Protein AF-A0A3B8ICQ0-F1 (afdb_monomer_lite)

pLDDT: mean 94.33, std 5.87, range [65.94, 98.19]

Foldseek 3Di:
DLVQQVVQLVVDPLAPPDDWDWDFPDDDPFATDIDTDGDGPDPVSVVVSVVSSVVSVVVCCVPPPVVNDGDDDDDDDDD

Sequence (79 aa):
MRTEFERLPAETPLWDGQVQVVQVTNATEQTMEVRFLMSAKNSGQAWDLRVHIREKMIGYLQREHPEALPKSRVALEKE

Radius of gyration: 15.84 Å; chains: 1; bounding box: 34×30×47 Å

Structure (mmCIF, N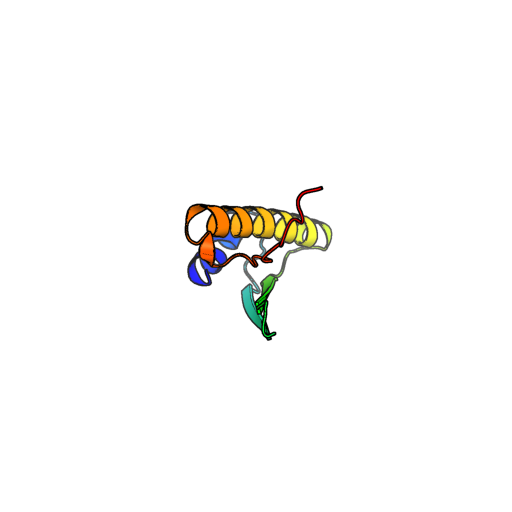/CA/C/O backbone):
data_AF-A0A3B8ICQ0-F1
#
_entry.id   AF-A0A3B8ICQ0-F1
#
loop_
_atom_site.group_PDB
_atom_site.id
_atom_site.type_symbol
_atom_site.label_atom_id
_atom_site.label_alt_id
_atom_site.label_comp_id
_atom_site.label_asym_id
_atom_site.label_entity_id
_atom_site.label_seq_id
_atom_site.pdbx_PDB_ins_code
_atom_site.Cartn_x
_atom_site.Cartn_y
_atom_site.Cartn_z
_atom_site.occupancy
_ato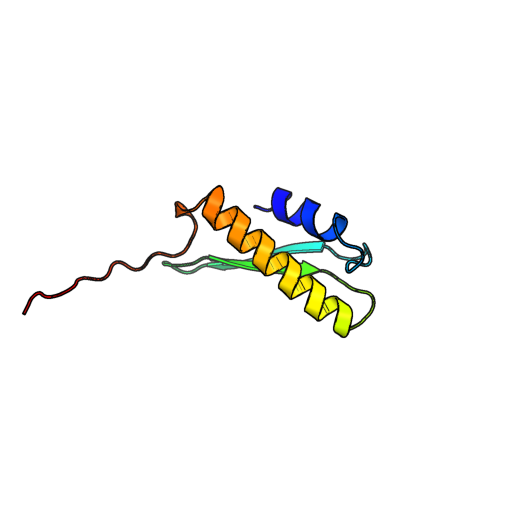m_site.B_iso_or_equiv
_atom_site.auth_seq_id
_atom_site.auth_comp_id
_atom_site.auth_asym_id
_atom_site.auth_atom_id
_atom_site.pdbx_PDB_model_num
ATOM 1 N N . MET A 1 1 ? -11.760 -3.970 -3.629 1.00 90.81 1 MET A N 1
ATOM 2 C CA . MET A 1 1 ? -10.386 -3.755 -3.104 1.00 90.81 1 MET A CA 1
ATOM 3 C C . MET A 1 1 ? -9.317 -4.539 -3.869 1.00 90.81 1 MET A C 1
ATOM 5 O O . MET A 1 1 ? -8.435 -3.893 -4.405 1.00 90.81 1 MET A O 1
ATOM 9 N N . ARG A 1 2 ? -9.346 -5.886 -3.934 1.00 93.94 2 ARG A N 1
ATOM 10 C CA . ARG A 1 2 ? -8.319 -6.655 -4.682 1.00 93.94 2 ARG A CA 1
ATOM 11 C C . ARG A 1 2 ? -8.267 -6.261 -6.159 1.00 93.94 2 ARG A C 1
ATOM 13 O O . ARG A 1 2 ? -7.224 -5.823 -6.609 1.00 93.94 2 ARG A O 1
ATOM 20 N N . THR A 1 3 ? -9.418 -6.255 -6.825 1.00 94.62 3 THR A N 1
ATOM 21 C CA . THR A 1 3 ? -9.569 -5.805 -8.220 1.00 94.62 3 THR A CA 1
ATOM 22 C C . THR A 1 3 ? -9.092 -4.367 -8.442 1.00 94.62 3 THR A C 1
ATOM 24 O O . THR A 1 3 ? -8.465 -4.062 -9.448 1.00 94.62 3 THR A O 1
ATOM 27 N N . GLU A 1 4 ? -9.346 -3.479 -7.476 1.00 95.38 4 GLU A N 1
ATOM 28 C CA . GLU A 1 4 ? -8.859 -2.097 -7.526 1.00 95.38 4 GLU A CA 1
ATOM 29 C C . GLU A 1 4 ? -7.327 -2.047 -7.486 1.00 95.38 4 GLU A C 1
ATOM 31 O O . GLU A 1 4 ? -6.698 -1.360 -8.282 1.00 95.38 4 GLU A O 1
ATOM 36 N N . PHE A 1 5 ? -6.700 -2.808 -6.590 1.00 96.44 5 PHE A N 1
ATOM 37 C CA . PHE A 1 5 ? -5.246 -2.895 -6.567 1.00 96.44 5 PHE A CA 1
ATOM 38 C C . PHE A 1 5 ? -4.684 -3.628 -7.792 1.00 96.44 5 PHE A C 1
ATOM 40 O O . PHE A 1 5 ? -3.583 -3.306 -8.215 1.00 96.44 5 PHE A O 1
ATOM 47 N N . GLU A 1 6 ? -5.402 -4.591 -8.371 1.00 94.38 6 GLU A N 1
ATOM 48 C CA . GLU A 1 6 ? -4.969 -5.315 -9.573 1.00 94.38 6 GLU A CA 1
ATOM 49 C C . GLU A 1 6 ? -4.783 -4.374 -10.772 1.00 94.38 6 GLU A C 1
ATOM 51 O O . GLU A 1 6 ? -3.792 -4.495 -11.492 1.00 94.38 6 GLU A O 1
ATOM 56 N N . ARG A 1 7 ? -5.661 -3.375 -10.938 1.00 95.62 7 ARG A N 1
ATOM 57 C CA . ARG A 1 7 ? -5.553 -2.400 -12.037 1.00 95.62 7 ARG A CA 1
ATOM 58 C C . ARG A 1 7 ? -4.484 -1.323 -11.828 1.00 95.62 7 ARG A C 1
ATOM 60 O O . ARG A 1 7 ? -3.814 -0.942 -12.781 1.00 95.62 7 ARG A O 1
ATOM 67 N N . LEU A 1 8 ? -4.298 -0.833 -10.599 1.00 95.94 8 LEU A N 1
ATOM 68 C CA . LEU A 1 8 ? -3.545 0.406 -10.355 1.00 95.94 8 LEU A CA 1
ATOM 69 C C . LEU A 1 8 ? -2.053 0.348 -10.755 1.00 95.94 8 LEU A C 1
ATOM 71 O O . LEU A 1 8 ? -1.587 1.299 -11.379 1.00 95.94 8 LEU A O 1
ATOM 75 N N . PRO A 1 9 ? -1.274 -0.715 -10.457 1.00 95.06 9 PRO A N 1
ATOM 76 C CA . PRO A 1 9 ? 0.121 -0.807 -10.888 1.00 95.06 9 PRO A CA 1
ATOM 77 C C . PRO A 1 9 ? 0.295 -0.777 -12.408 1.00 95.06 9 PRO A C 1
ATOM 79 O O . PRO A 1 9 ? 1.317 -0.289 -12.879 1.00 95.06 9 PRO A O 1
ATOM 82 N N . ALA A 1 10 ? -0.697 -1.236 -13.179 1.00 94.56 10 ALA A N 1
ATOM 83 C CA . ALA A 1 10 ? -0.657 -1.208 -14.641 1.00 94.56 10 ALA A CA 1
ATOM 84 C C . ALA A 1 10 ? -0.914 0.194 -15.235 1.00 94.56 10 ALA A C 1
ATOM 86 O O . ALA A 1 10 ? -0.620 0.423 -16.406 1.00 94.56 10 ALA A O 1
ATOM 87 N N . GLU A 1 11 ? -1.425 1.145 -14.446 1.00 95.88 11 GLU A N 1
ATOM 88 C CA . GLU A 1 11 ? -1.730 2.519 -14.883 1.00 95.88 11 GLU A CA 1
ATOM 89 C C . GLU A 1 11 ? -0.517 3.463 -14.798 1.00 95.88 11 GLU A C 1
ATOM 91 O O . GLU A 1 11 ? -0.622 4.651 -15.108 1.00 95.88 11 GLU A O 1
ATOM 96 N N . THR A 1 12 ? 0.646 2.964 -14.370 1.00 95.62 12 THR A N 1
ATOM 97 C CA . THR A 1 12 ? 1.843 3.775 -14.135 1.00 95.62 12 THR A CA 1
ATOM 98 C C . THR A 1 12 ? 3.106 3.105 -14.677 1.00 95.62 12 THR A C 1
ATOM 100 O O . THR A 1 12 ? 3.285 1.898 -14.517 1.00 95.62 12 THR A O 1
ATOM 103 N N . PRO A 1 13 ? 4.050 3.867 -15.263 1.00 96.25 13 PRO A N 1
ATOM 104 C CA . PRO A 1 13 ? 5.328 3.320 -15.724 1.00 96.25 13 PRO A CA 1
ATOM 105 C C . PRO A 1 13 ? 6.281 2.929 -14.579 1.00 96.25 13 PRO A C 1
ATOM 107 O O . PRO A 1 13 ? 7.382 2.444 -14.841 1.00 96.25 13 PRO A O 1
ATOM 110 N N . LEU A 1 14 ? 5.902 3.180 -13.319 1.00 97.06 14 LEU A N 1
ATOM 111 C CA . LEU A 1 14 ? 6.707 2.850 -12.139 1.00 97.06 14 LEU A CA 1
ATOM 112 C C . LEU A 1 14 ? 6.758 1.340 -11.853 1.00 97.06 14 LEU A C 1
ATOM 114 O O . LEU A 1 14 ? 7.700 0.876 -11.210 1.00 97.06 14 LEU A O 1
ATOM 118 N N . TRP A 1 15 ? 5.760 0.579 -12.308 1.00 98.06 15 TRP A N 1
ATOM 119 C CA . TRP A 1 15 ? 5.719 -0.872 -12.143 1.00 98.06 15 TRP A CA 1
ATOM 120 C C . TRP A 1 15 ? 6.474 -1.577 -13.273 1.00 98.06 15 TRP A C 1
ATOM 122 O O . TRP A 1 15 ? 6.423 -1.178 -14.434 1.00 98.06 15 TRP A O 1
ATOM 132 N N . ASP A 1 16 ? 7.189 -2.645 -12.931 1.00 97.00 16 ASP A N 1
ATOM 133 C CA . ASP A 1 16 ? 7.962 -3.458 -13.878 1.00 97.00 16 ASP A CA 1
ATOM 134 C C . ASP A 1 16 ? 7.204 -4.703 -14.378 1.00 97.00 16 ASP A C 1
ATOM 136 O O . ASP A 1 16 ? 7.751 -5.502 -15.142 1.00 97.00 16 ASP A O 1
ATOM 140 N N . GLY A 1 17 ? 5.953 -4.882 -13.944 1.00 96.12 17 GLY A N 1
ATOM 141 C CA . GLY A 1 17 ? 5.079 -5.964 -14.392 1.00 96.12 17 GLY A CA 1
ATOM 142 C C . GLY A 1 17 ? 5.394 -7.342 -13.807 1.00 96.12 17 GLY A C 1
ATOM 143 O O . GLY A 1 17 ? 4.780 -8.312 -14.238 1.00 96.12 17 GLY A O 1
ATOM 144 N N . GLN A 1 18 ? 6.352 -7.470 -12.880 1.00 96.44 18 GLN A N 1
ATOM 145 C CA . GLN A 1 18 ? 6.832 -8.795 -12.457 1.00 96.44 18 GLN A CA 1
ATOM 146 C C . GLN A 1 18 ? 6.016 -9.393 -11.308 1.00 96.44 18 GLN A C 1
ATOM 148 O O . GLN A 1 18 ? 5.581 -10.540 -11.371 1.00 96.44 18 GLN A O 1
ATOM 153 N N . VAL A 1 19 ? 5.823 -8.631 -10.233 1.00 96.81 19 VAL A N 1
ATOM 154 C CA . VAL A 1 19 ? 5.188 -9.095 -8.999 1.00 96.81 19 VAL A CA 1
ATOM 155 C C . VAL A 1 19 ? 4.079 -8.139 -8.602 1.00 96.81 19 VAL A C 1
ATOM 157 O O . VAL A 1 19 ? 4.273 -6.922 -8.551 1.00 96.81 19 VAL A O 1
ATOM 160 N N . GLN A 1 20 ? 2.933 -8.721 -8.261 1.00 96.81 20 GLN A N 1
ATOM 161 C CA . GLN A 1 20 ? 1.777 -8.038 -7.707 1.00 96.81 20 GLN A CA 1
ATOM 162 C C . GLN A 1 20 ? 1.009 -9.018 -6.820 1.00 96.81 20 GLN A C 1
ATOM 164 O O . GLN A 1 20 ? 0.504 -10.033 -7.293 1.00 96.81 20 GLN A O 1
ATOM 169 N N . VAL A 1 21 ? 0.942 -8.743 -5.518 1.00 96.75 21 V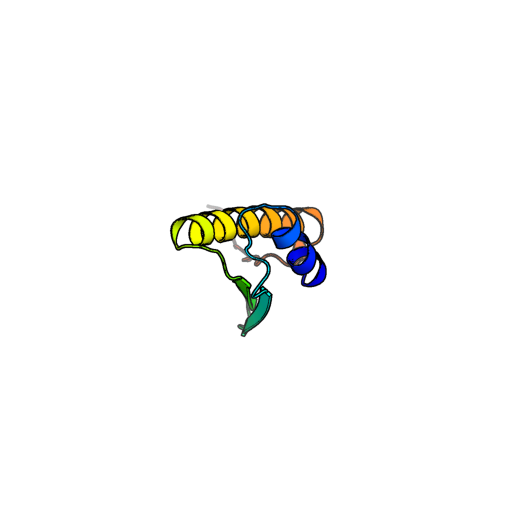AL A N 1
ATOM 170 C CA . VAL A 1 21 ? 0.295 -9.635 -4.547 1.00 96.75 21 VAL A CA 1
ATOM 171 C C . VAL A 1 21 ? -0.460 -8.819 -3.504 1.00 96.75 21 VAL A C 1
ATOM 173 O O . VAL A 1 21 ? 0.048 -7.827 -2.981 1.00 96.75 21 VAL A O 1
ATOM 176 N N . VAL A 1 22 ? -1.665 -9.276 -3.160 1.00 96.94 22 VAL A N 1
ATOM 177 C CA . VAL A 1 22 ? -2.446 -8.754 -2.031 1.00 96.94 22 VAL A CA 1
ATOM 178 C C . VAL A 1 22 ? -2.561 -9.813 -0.948 1.00 96.94 22 VAL A C 1
ATOM 180 O O . VAL A 1 22 ? -3.08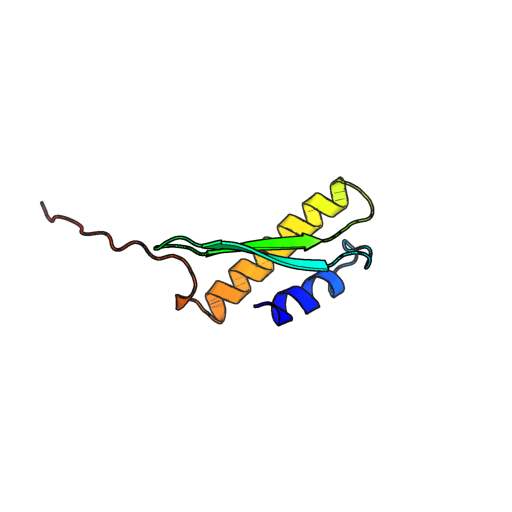2 -10.906 -1.193 1.00 96.94 22 VAL A O 1
ATOM 183 N N . GLN A 1 23 ? -2.140 -9.474 0.265 1.00 97.00 23 GLN A N 1
ATOM 184 C CA . GLN A 1 23 ? -2.176 -10.369 1.419 1.00 97.00 23 GLN A CA 1
ATOM 185 C C . GLN A 1 23 ? -2.850 -9.676 2.596 1.00 97.00 23 GLN A C 1
ATOM 187 O O . GLN A 1 23 ? -2.617 -8.497 2.837 1.00 97.00 23 GLN A O 1
ATOM 192 N N . VAL A 1 24 ? -3.664 -10.414 3.346 1.00 96.94 24 VAL A N 1
ATOM 193 C CA . VAL A 1 24 ? -4.046 -10.004 4.699 1.00 96.94 24 VAL A CA 1
ATOM 194 C C . VAL A 1 24 ? -2.973 -10.562 5.619 1.00 96.94 24 VAL A C 1
ATOM 196 O O . VAL A 1 24 ? -2.770 -11.774 5.641 1.00 96.94 24 VAL A O 1
ATOM 199 N N . THR A 1 25 ? -2.227 -9.691 6.290 1.00 97.62 25 THR A N 1
ATOM 200 C CA . THR A 1 25 ? -1.075 -10.096 7.114 1.00 97.62 25 THR A CA 1
ATOM 201 C C . THR A 1 25 ? -1.418 -10.222 8.586 1.00 97.62 25 THR A C 1
ATOM 203 O O . THR A 1 25 ? -0.736 -10.948 9.300 1.00 97.62 25 THR A O 1
ATOM 206 N N . ASN A 1 26 ? -2.459 -9.527 9.032 1.00 97.94 26 ASN A N 1
ATOM 207 C CA . ASN A 1 26 ? -2.926 -9.553 10.407 1.00 97.94 26 ASN A CA 1
ATOM 208 C C . ASN A 1 26 ? -4.413 -9.181 10.449 1.00 97.94 26 ASN A C 1
ATOM 210 O O . ASN A 1 26 ? -4.899 -8.436 9.593 1.00 97.94 26 ASN A O 1
ATOM 214 N N . ALA A 1 27 ? -5.123 -9.679 11.451 1.00 96.88 27 ALA A N 1
ATOM 215 C CA . ALA A 1 27 ? -6.494 -9.296 11.743 1.00 96.88 27 ALA A CA 1
ATOM 216 C C . ALA A 1 27 ? -6.671 -9.258 13.261 1.00 96.88 27 ALA A C 1
ATOM 218 O O . ALA A 1 27 ? -6.407 -10.239 13.952 1.00 96.88 27 ALA A O 1
ATOM 219 N N . THR A 1 28 ? -7.099 -8.108 13.764 1.00 95.62 28 THR A N 1
ATOM 220 C CA . THR A 1 28 ? -7.419 -7.874 15.171 1.00 95.62 28 THR A CA 1
ATOM 221 C C . THR A 1 28 ? -8.923 -7.666 15.319 1.00 95.62 28 THR A C 1
ATOM 223 O O . THR A 1 28 ? -9.659 -7.623 14.334 1.00 95.62 28 THR A O 1
ATOM 226 N N . GLU A 1 29 ? -9.392 -7.487 16.550 1.00 93.50 29 GLU A N 1
ATOM 227 C CA . GLU A 1 29 ? -10.795 -7.152 16.822 1.00 93.50 29 GLU A CA 1
ATOM 228 C C . GLU A 1 29 ? -11.223 -5.811 16.201 1.00 93.50 29 GLU A C 1
ATOM 230 O O . GLU A 1 29 ? -12.402 -5.608 15.923 1.00 93.50 29 GLU A O 1
ATOM 235 N N . GLN A 1 30 ? -10.277 -4.888 15.982 1.00 93.00 30 GLN A N 1
ATOM 236 C CA . GLN A 1 30 ? -10.566 -3.525 15.525 1.00 93.00 30 GLN A CA 1
ATOM 237 C C . GLN A 1 30 ? -10.161 -3.263 14.074 1.00 93.00 30 GLN A C 1
ATOM 239 O O . GLN A 1 30 ? -10.733 -2.390 13.421 1.00 93.00 30 GLN A O 1
ATOM 244 N N . THR A 1 31 ? -9.145 -3.962 13.569 1.00 95.38 31 THR A N 1
ATOM 245 C CA . THR A 1 31 ? -8.514 -3.642 12.285 1.00 95.38 31 THR A CA 1
ATOM 246 C C . THR A 1 31 ? -8.063 -4.889 11.536 1.00 95.38 31 THR A C 1
ATOM 248 O O . THR A 1 31 ? -7.708 -5.905 12.127 1.00 95.38 31 THR A O 1
ATOM 251 N N . MET A 1 32 ? -8.017 -4.786 10.208 1.00 95.31 32 MET A N 1
ATOM 252 C CA . MET A 1 32 ? -7.378 -5.764 9.331 1.00 95.31 32 MET A CA 1
ATOM 253 C C . MET A 1 32 ? -6.193 -5.103 8.630 1.00 95.31 32 MET A C 1
ATOM 255 O O . MET A 1 32 ? -6.337 -4.042 8.021 1.00 95.31 32 MET A O 1
ATOM 259 N N . GLU A 1 33 ? -5.027 -5.738 8.683 1.00 96.25 33 GLU A N 1
ATOM 260 C CA . GLU A 1 33 ? -3.837 -5.272 7.978 1.00 96.25 33 GLU A CA 1
ATOM 261 C C . GLU A 1 33 ? -3.751 -5.925 6.603 1.00 96.25 33 GLU A C 1
ATOM 263 O O . GLU A 1 33 ? -3.614 -7.145 6.470 1.00 96.25 33 GLU A O 1
ATOM 268 N N . VAL A 1 34 ? -3.799 -5.091 5.566 1.00 95.69 34 VAL A N 1
ATOM 269 C CA . VAL A 1 34 ? -3.663 -5.519 4.175 1.00 95.69 34 VAL A CA 1
ATOM 270 C C . VAL A 1 34 ? -2.322 -5.047 3.627 1.00 95.69 34 VAL A C 1
ATOM 272 O O . VAL A 1 34 ? -2.044 -3.849 3.558 1.00 95.69 34 VAL A O 1
ATOM 275 N N . ARG A 1 35 ? -1.495 -5.997 3.191 1.00 96.25 35 ARG A N 1
ATOM 276 C CA . ARG A 1 35 ? -0.234 -5.750 2.497 1.00 96.25 35 ARG A CA 1
ATOM 277 C C . ARG A 1 35 ? -0.442 -5.815 0.988 1.00 96.25 35 ARG A C 1
ATOM 279 O O . ARG A 1 35 ? -0.838 -6.845 0.443 1.00 96.25 35 ARG A O 1
ATOM 286 N N . PHE A 1 36 ? -0.078 -4.723 0.327 1.00 96.88 36 PHE A N 1
ATOM 287 C CA . PHE A 1 36 ? 0.096 -4.649 -1.118 1.00 96.88 36 PHE A CA 1
ATOM 288 C C . PHE A 1 36 ? 1.583 -4.794 -1.438 1.00 96.88 36 PHE A C 1
ATOM 290 O O . PHE A 1 36 ? 2.389 -3.953 -1.033 1.00 96.88 36 PHE A O 1
ATOM 297 N N . LEU A 1 37 ? 1.954 -5.870 -2.125 1.00 96.50 37 LEU A N 1
ATOM 298 C CA . LEU A 1 37 ? 3.325 -6.151 -2.535 1.00 96.50 37 LEU A CA 1
ATOM 299 C C . LEU A 1 37 ? 3.433 -6.008 -4.049 1.00 96.50 37 LEU A C 1
ATOM 301 O O . LEU A 1 37 ? 2.616 -6.547 -4.792 1.00 96.50 37 LEU A O 1
ATOM 305 N N . MET A 1 38 ? 4.448 -5.275 -4.490 1.00 97.12 38 MET A N 1
ATOM 306 C CA . MET A 1 38 ? 4.745 -5.028 -5.896 1.00 97.12 38 MET A CA 1
ATOM 307 C C . MET A 1 38 ? 6.253 -4.909 -6.101 1.00 97.12 38 MET A C 1
ATOM 309 O O . MET A 1 38 ? 6.961 -4.419 -5.216 1.00 97.12 38 MET A O 1
ATOM 313 N N . SER A 1 39 ? 6.731 -5.362 -7.254 1.00 97.69 39 SER A N 1
ATOM 314 C CA . SER A 1 39 ? 8.104 -5.147 -7.718 1.00 97.69 39 SER A CA 1
ATOM 315 C C . SER A 1 39 ? 8.252 -3.793 -8.417 1.00 97.69 39 SER A C 1
ATOM 317 O O . SER A 1 39 ? 7.271 -3.141 -8.763 1.00 97.69 39 SER A O 1
ATOM 319 N N . ALA A 1 40 ? 9.490 -3.343 -8.586 1.00 98.06 40 ALA A N 1
ATOM 320 C CA . ALA A 1 40 ? 9.839 -2.198 -9.417 1.00 98.06 40 ALA A CA 1
ATOM 321 C C . ALA A 1 40 ? 11.304 -2.335 -9.850 1.00 98.06 40 ALA A C 1
ATOM 323 O O . ALA A 1 40 ? 12.091 -3.019 -9.190 1.00 98.06 40 ALA A O 1
ATOM 324 N N . LYS A 1 41 ? 11.700 -1.616 -10.909 1.00 97.56 41 LYS A N 1
ATOM 325 C CA . LYS A 1 41 ? 13.035 -1.774 -11.517 1.00 97.56 41 LYS A CA 1
ATOM 326 C C . LYS A 1 41 ? 14.185 -1.394 -10.584 1.00 97.56 41 LYS A C 1
ATOM 328 O O . LYS A 1 41 ? 15.301 -1.870 -10.760 1.00 97.56 41 LYS A O 1
ATOM 333 N N . ASN A 1 42 ? 13.946 -0.491 -9.635 1.00 97.88 42 ASN A N 1
ATOM 334 C CA . ASN A 1 42 ? 14.926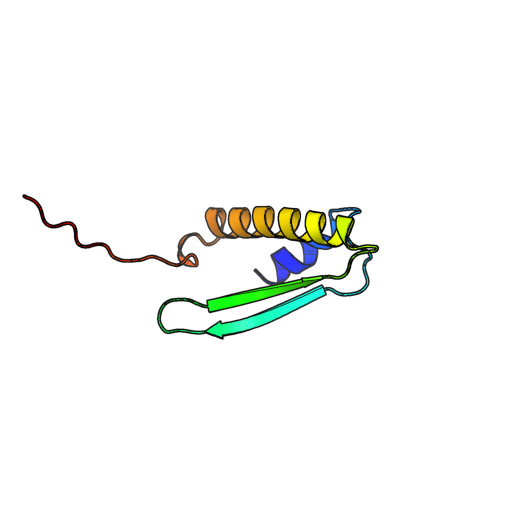 -0.072 -8.637 1.00 97.88 42 ASN A CA 1
ATOM 335 C C . ASN A 1 42 ? 14.239 0.447 -7.364 1.00 97.88 42 ASN A C 1
ATOM 337 O O . ASN A 1 42 ? 13.022 0.627 -7.317 1.00 97.88 42 ASN A O 1
ATOM 341 N N . SER A 1 43 ? 15.033 0.698 -6.323 1.00 97.44 43 SER A N 1
ATOM 342 C CA . SER A 1 43 ? 14.548 1.132 -5.007 1.00 97.44 43 SER A CA 1
ATOM 343 C C . SER A 1 43 ? 13.828 2.483 -5.025 1.00 97.44 43 SER A C 1
ATOM 345 O O . SER A 1 43 ? 12.857 2.644 -4.284 1.00 97.44 43 SER A O 1
ATOM 347 N N . GLY A 1 44 ? 14.262 3.421 -5.875 1.00 98.19 44 GLY A N 1
ATOM 348 C CA . GLY A 1 44 ? 13.613 4.724 -6.047 1.00 98.19 44 GLY A CA 1
ATOM 349 C C . GLY A 1 44 ? 12.201 4.569 -6.605 1.00 98.19 44 GLY A C 1
ATOM 350 O O . GLY A 1 44 ? 11.232 4.950 -5.956 1.00 98.19 44 GLY A O 1
ATOM 351 N N . GLN A 1 45 ? 12.068 3.868 -7.733 1.00 98.00 45 GLN A N 1
ATOM 352 C CA . GLN A 1 45 ? 10.760 3.570 -8.325 1.00 98.00 45 GLN A CA 1
ATOM 353 C C . GLN A 1 45 ? 9.873 2.740 -7.397 1.00 98.00 45 GLN A C 1
ATOM 355 O O . GLN A 1 45 ? 8.665 2.953 -7.348 1.00 98.00 45 GLN A O 1
ATOM 360 N N . ALA A 1 46 ? 10.456 1.820 -6.622 1.00 97.94 46 ALA A N 1
ATOM 361 C CA . ALA A 1 46 ? 9.704 1.043 -5.645 1.00 97.94 46 ALA A CA 1
ATOM 362 C C . ALA A 1 46 ? 9.088 1.937 -4.558 1.00 97.94 46 ALA A C 1
ATOM 364 O O . ALA A 1 46 ? 7.972 1.676 -4.109 1.00 97.94 46 ALA A O 1
ATOM 365 N N . TRP A 1 47 ? 9.810 2.964 -4.100 1.00 97.94 47 TRP A N 1
ATOM 366 C CA . TRP A 1 47 ? 9.275 3.935 -3.148 1.00 97.94 47 TRP A CA 1
ATOM 367 C C . TRP A 1 47 ? 8.121 4.728 -3.759 1.00 97.94 47 TRP A C 1
ATOM 369 O O . TRP A 1 47 ? 7.025 4.728 -3.190 1.00 97.94 47 TRP A O 1
ATOM 379 N N . ASP A 1 48 ? 8.344 5.307 -4.937 1.00 98.19 48 ASP A N 1
ATOM 380 C CA . ASP A 1 48 ? 7.351 6.129 -5.631 1.00 98.19 48 ASP A CA 1
ATOM 381 C C . ASP A 1 48 ? 6.080 5.331 -5.937 1.00 98.19 48 ASP A C 1
ATOM 383 O O . ASP A 1 48 ? 4.970 5.793 -5.666 1.00 98.19 48 ASP A O 1
ATOM 387 N N . LEU A 1 49 ? 6.226 4.087 -6.405 1.00 98.06 49 LEU A N 1
ATOM 388 C CA . LEU A 1 49 ? 5.104 3.190 -6.670 1.00 98.06 49 LEU A CA 1
ATOM 389 C C . LEU A 1 49 ? 4.300 2.908 -5.394 1.00 98.06 49 LEU A C 1
ATOM 391 O O . LEU A 1 49 ? 3.074 2.989 -5.409 1.00 98.06 49 LEU A O 1
ATOM 395 N N . ARG A 1 50 ? 4.959 2.636 -4.259 1.00 97.50 50 ARG A N 1
ATOM 396 C CA . ARG A 1 50 ? 4.255 2.398 -2.985 1.00 97.50 50 ARG A CA 1
ATOM 397 C C . ARG A 1 50 ? 3.480 3.622 -2.510 1.00 97.50 50 ARG A C 1
ATOM 399 O O . ARG A 1 50 ? 2.388 3.455 -1.968 1.00 97.50 50 ARG A O 1
ATOM 406 N N . VAL A 1 51 ? 4.045 4.822 -2.648 1.00 97.75 51 VAL A N 1
ATOM 407 C CA . VAL A 1 51 ? 3.350 6.071 -2.299 1.00 97.75 51 VAL A CA 1
ATOM 408 C C . VAL A 1 51 ? 2.136 6.251 -3.205 1.00 97.75 51 VAL A C 1
ATOM 410 O O . VAL A 1 51 ? 1.018 6.332 -2.698 1.00 97.75 51 VAL A O 1
ATOM 413 N N . HIS A 1 52 ? 2.343 6.176 -4.521 1.00 97.81 52 HIS A N 1
ATOM 414 C CA . HIS A 1 52 ? 1.296 6.324 -5.528 1.00 97.81 52 HIS A CA 1
ATOM 415 C C . HIS A 1 52 ? 0.116 5.372 -5.292 1.00 97.81 52 HIS A C 1
ATOM 417 O O . HIS A 1 52 ? -1.038 5.794 -5.214 1.00 97.81 52 HIS A O 1
ATOM 423 N N . ILE A 1 53 ? 0.402 4.079 -5.118 1.00 97.50 53 ILE A N 1
ATOM 424 C CA . ILE A 1 53 ? -0.628 3.068 -4.875 1.00 97.50 53 ILE A CA 1
ATOM 425 C C . ILE A 1 53 ? -1.344 3.315 -3.547 1.00 97.50 53 ILE A C 1
ATOM 427 O O . ILE A 1 53 ? -2.567 3.202 -3.494 1.00 97.50 53 ILE A O 1
ATOM 431 N N . ARG A 1 54 ? -0.627 3.668 -2.471 1.00 97.19 54 ARG A N 1
ATOM 432 C CA . ARG A 1 54 ? -1.248 3.909 -1.159 1.00 97.19 54 ARG A CA 1
ATOM 433 C C . ARG A 1 54 ? -2.253 5.053 -1.215 1.00 97.19 54 ARG A C 1
ATOM 435 O O . ARG A 1 54 ? -3.364 4.890 -0.720 1.00 97.19 54 ARG A O 1
ATOM 442 N N . GLU A 1 55 ? -1.885 6.177 -1.820 1.00 97.88 55 GLU A N 1
ATOM 443 C CA . GLU A 1 55 ? -2.774 7.335 -1.956 1.00 97.88 55 GLU A CA 1
ATOM 444 C C . GLU A 1 55 ? -4.033 6.982 -2.754 1.00 97.88 55 GLU A C 1
ATOM 446 O O . GLU A 1 55 ? -5.150 7.280 -2.326 1.00 97.88 55 GLU A O 1
ATOM 451 N N . LYS A 1 56 ? -3.870 6.269 -3.876 1.00 97.44 56 LYS A N 1
ATOM 452 C CA . LYS A 1 56 ? -4.992 5.810 -4.705 1.00 97.44 56 LYS A CA 1
ATOM 453 C C . LYS A 1 56 ? -5.902 4.837 -3.959 1.00 97.44 56 LYS A C 1
ATOM 455 O O . LYS A 1 56 ? -7.117 5.009 -3.999 1.00 97.44 56 LYS A O 1
ATOM 460 N N . MET A 1 57 ? -5.332 3.867 -3.244 1.00 97.12 57 MET A N 1
ATOM 461 C CA . MET A 1 57 ? -6.092 2.877 -2.477 1.00 97.12 57 MET A CA 1
ATOM 462 C C . MET A 1 57 ? -6.850 3.506 -1.308 1.00 97.12 57 MET A C 1
ATOM 464 O O . MET A 1 57 ? -8.020 3.185 -1.110 1.00 97.12 57 MET A O 1
ATOM 468 N N . ILE A 1 58 ? -6.227 4.422 -0.559 1.00 95.69 58 ILE A N 1
ATOM 469 C CA . ILE A 1 58 ? -6.913 5.161 0.512 1.00 95.69 58 ILE A CA 1
ATOM 470 C C . ILE A 1 58 ? -8.048 5.998 -0.081 1.00 95.69 58 ILE A C 1
ATOM 472 O O . ILE A 1 58 ? -9.169 5.930 0.416 1.00 95.69 58 ILE A O 1
ATOM 476 N N . GLY A 1 59 ? -7.792 6.722 -1.174 1.00 97.19 59 GLY A N 1
ATOM 477 C CA . GLY A 1 59 ? -8.820 7.510 -1.850 1.00 97.19 59 GLY A CA 1
ATOM 478 C C . GLY A 1 59 ? -9.977 6.657 -2.379 1.00 97.19 59 GLY A C 1
ATOM 479 O O . GLY A 1 59 ? -11.132 7.054 -2.264 1.00 97.19 59 GLY A O 1
ATOM 480 N N . TYR A 1 60 ? -9.698 5.472 -2.928 1.00 96.81 60 TYR A N 1
ATOM 481 C CA . TYR A 1 60 ? -10.729 4.513 -3.332 1.00 96.81 60 TYR A CA 1
ATOM 482 C C . TYR A 1 60 ? -11.561 4.038 -2.135 1.00 96.81 60 TYR A C 1
ATOM 484 O O . TYR A 1 60 ? -12.786 4.067 -2.201 1.00 96.81 60 TYR A O 1
ATOM 492 N N . LEU A 1 61 ? -10.921 3.649 -1.026 1.00 95.81 61 LEU A N 1
ATOM 493 C CA . LEU A 1 61 ? -11.636 3.203 0.173 1.00 95.81 61 LEU A CA 1
ATOM 494 C C . LEU A 1 61 ? -12.499 4.322 0.759 1.00 95.81 61 LEU A C 1
ATOM 496 O O . LEU A 1 61 ? -13.642 4.074 1.107 1.00 95.81 61 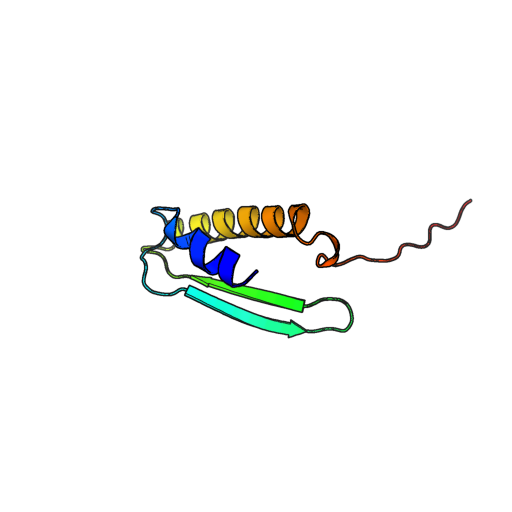LEU A O 1
ATOM 500 N N . GLN A 1 62 ? -12.002 5.558 0.807 1.00 96.12 62 GLN A N 1
ATOM 501 C CA . GLN A 1 62 ? -12.781 6.698 1.294 1.00 96.12 62 GLN A CA 1
ATOM 502 C C . GLN A 1 62 ? -14.032 6.984 0.453 1.00 96.12 62 GLN A C 1
ATOM 504 O O . GLN A 1 62 ? -15.055 7.357 1.019 1.00 96.12 62 GLN A O 1
ATOM 509 N N . ARG A 1 63 ? -13.957 6.841 -0.878 1.00 96.62 63 ARG A N 1
ATOM 510 C CA . ARG A 1 63 ? -15.093 7.123 -1.772 1.00 96.62 63 ARG A CA 1
ATOM 511 C C . ARG A 1 63 ? -16.093 5.977 -1.842 1.00 96.62 63 ARG A C 1
ATOM 513 O O . ARG A 1 63 ? -17.290 6.219 -1.775 1.00 96.62 63 ARG A O 1
ATOM 520 N N . GLU A 1 64 ? -15.595 4.754 -1.998 1.00 96.44 64 GLU A N 1
ATOM 521 C CA . GLU A 1 64 ? -16.423 3.599 -2.360 1.00 96.44 64 GLU A CA 1
ATOM 522 C C . GLU A 1 64 ? -16.775 2.710 -1.157 1.00 96.44 64 GLU A C 1
ATOM 524 O O . GLU A 1 64 ? -17.774 2.002 -1.213 1.00 96.44 64 GLU A O 1
ATOM 529 N N . HIS A 1 65 ? -15.955 2.715 -0.094 1.00 94.56 65 HIS A N 1
ATOM 530 C CA . HIS A 1 65 ? -16.107 1.853 1.098 1.00 94.56 65 HIS A CA 1
ATOM 531 C C . HIS A 1 65 ? -15.757 2.606 2.406 1.00 94.56 65 HIS A C 1
ATOM 533 O O . HIS A 1 65 ? -14.896 2.149 3.170 1.00 94.56 65 HIS A O 1
ATOM 539 N N . PRO A 1 66 ? -16.334 3.792 2.686 1.00 93.19 66 PRO A N 1
ATOM 540 C CA . PRO A 1 66 ? -15.967 4.612 3.852 1.00 93.19 66 PRO A CA 1
ATOM 541 C C . PRO A 1 66 ? -16.204 3.918 5.206 1.00 93.19 66 PRO A C 1
ATOM 543 O O . PRO A 1 66 ? -15.649 4.311 6.235 1.00 93.19 66 PRO A O 1
ATOM 546 N N . GLU A 1 67 ? -17.057 2.900 5.243 1.00 91.88 67 GLU A N 1
ATOM 547 C CA . GLU A 1 67 ? -17.314 2.037 6.392 1.00 91.88 67 GLU A CA 1
ATOM 548 C C . GLU A 1 67 ? -16.202 1.024 6.675 1.00 91.88 67 GLU A C 1
ATOM 550 O O . GLU A 1 67 ? -16.087 0.582 7.814 1.00 91.88 67 GLU A O 1
ATOM 555 N N . ALA A 1 68 ? -15.364 0.700 5.686 1.00 91.44 68 ALA A N 1
ATOM 556 C CA . ALA A 1 68 ? -14.264 -0.252 5.833 1.00 91.44 68 ALA A CA 1
ATOM 557 C C . ALA A 1 68 ? -13.025 0.349 6.521 1.00 91.44 68 ALA A C 1
ATOM 559 O O . ALA A 1 68 ? -12.110 -0.383 6.903 1.00 91.44 68 ALA A O 1
ATOM 560 N N . LEU A 1 69 ? -12.965 1.676 6.669 1.00 91.94 69 LEU A N 1
ATOM 561 C CA . LEU A 1 69 ? -11.883 2.338 7.391 1.00 91.94 69 LEU A CA 1
ATOM 562 C C . LEU A 1 69 ? -12.073 2.173 8.906 1.00 91.94 69 LEU A C 1
ATOM 564 O O . LEU A 1 69 ? -13.195 2.350 9.388 1.00 91.94 69 LEU A O 1
ATOM 568 N N . PRO A 1 70 ? -11.002 1.884 9.672 1.00 91.31 70 PRO A N 1
ATOM 569 C CA . PRO A 1 70 ? -11.083 1.777 11.123 1.00 91.31 70 PRO A CA 1
ATOM 570 C C . PRO A 1 70 ? -11.698 3.022 11.764 1.00 91.31 70 PRO A C 1
ATOM 572 O O . PRO A 1 70 ? -11.285 4.149 11.484 1.00 91.31 70 PRO A O 1
ATOM 575 N N . LYS A 1 71 ? -12.676 2.813 12.649 1.00 88.38 71 LYS A N 1
ATOM 576 C CA . LYS A 1 71 ? -13.346 3.877 13.404 1.00 88.38 71 LYS A CA 1
ATOM 577 C C . LYS A 1 71 ? -13.220 3.597 14.891 1.00 88.38 71 LYS A C 1
ATOM 579 O O . LYS A 1 71 ? -13.595 2.523 15.353 1.00 88.38 71 LYS A O 1
ATOM 584 N N . SER A 1 72 ? -12.773 4.597 15.639 1.00 85.62 72 SER A N 1
ATOM 585 C CA . SER A 1 72 ? -12.799 4.570 17.100 1.00 85.62 72 SER A CA 1
ATOM 586 C C . SER A 1 72 ? -14.023 5.328 17.595 1.00 85.62 72 SER A C 1
ATOM 588 O O . SER A 1 72 ? -14.280 6.456 17.172 1.00 85.62 72 SER A O 1
ATOM 590 N N . ARG A 1 73 ? -14.790 4.724 18.505 1.00 82.06 73 ARG A N 1
ATOM 591 C CA . ARG A 1 73 ? -15.849 5.438 19.224 1.00 82.06 73 ARG A CA 1
ATOM 592 C C . ARG A 1 73 ? -15.191 6.275 20.318 1.00 82.06 73 ARG A C 1
ATOM 594 O O . ARG A 1 73 ? -14.608 5.713 21.237 1.00 82.06 73 ARG A O 1
ATOM 601 N N . VAL A 1 74 ? -15.300 7.595 20.224 1.00 85.31 74 VAL A N 1
ATOM 602 C CA . VAL A 1 74 ? -14.837 8.511 21.274 1.00 85.31 74 VAL A CA 1
ATOM 603 C C . VAL A 1 74 ? -16.046 8.945 22.098 1.00 85.31 74 VAL A C 1
ATOM 605 O O . VAL A 1 74 ? -17.014 9.466 21.544 1.00 85.31 74 VAL A O 1
ATOM 608 N N . ALA A 1 75 ? -16.008 8.702 23.409 1.00 80.94 75 ALA A N 1
ATOM 609 C CA . ALA A 1 75 ? -16.923 9.328 24.354 1.00 80.94 75 ALA A CA 1
ATOM 610 C C . ALA A 1 75 ? -16.293 10.654 24.791 1.00 80.94 75 ALA A C 1
ATOM 612 O O . ALA A 1 75 ? -15.221 10.659 25.388 1.00 80.94 75 ALA A O 1
ATOM 613 N N . LEU A 1 76 ? -16.921 11.769 24.426 1.00 84.38 76 LEU A N 1
ATOM 614 C CA . LEU A 1 76 ? -16.525 13.089 24.905 1.00 84.38 76 LEU A CA 1
ATOM 615 C C . LEU A 1 76 ? -17.338 13.374 26.168 1.00 84.38 76 LEU A C 1
ATOM 617 O O . LEU A 1 76 ? -18.563 13.490 26.091 1.00 84.38 76 LEU A O 1
ATOM 621 N N . GLU A 1 77 ? -16.673 13.446 27.317 1.00 78.44 77 GLU A N 1
ATOM 622 C CA . GLU A 1 77 ? -17.290 13.981 28.530 1.00 78.44 77 GLU A CA 1
ATOM 623 C C . GLU A 1 77 ? -17.488 15.489 28.338 1.00 78.44 77 GLU A C 1
ATOM 625 O O . GLU A 1 77 ? -16.600 16.187 27.847 1.00 78.44 77 GLU A O 1
ATOM 630 N N . LYS A 1 78 ? -18.694 15.980 28.636 1.00 70.19 78 LYS A N 1
ATOM 631 C CA . LYS A 1 78 ? -18.971 17.418 28.656 1.00 70.19 78 LYS A CA 1
ATOM 632 C C . LYS A 1 78 ? -18.580 17.942 30.035 1.00 70.19 78 LYS A C 1
ATOM 634 O O . LYS A 1 78 ? -19.082 17.403 31.019 1.00 70.19 78 LYS A O 1
ATOM 639 N N . GLU A 1 79 ? -17.707 18.947 30.070 1.00 65.94 79 GLU A N 1
ATOM 640 C CA . GLU A 1 79 ? -17.445 19.768 31.265 1.00 65.94 79 GLU A CA 1
ATOM 641 C C . GLU A 1 79 ? -18.694 20.547 31.700 1.00 65.94 79 GLU A C 1
ATOM 643 O O . GLU A 1 79 ? -19.482 20.963 30.812 1.00 65.94 79 GLU A O 1
#

Secondary structure (DSSP, 8-state):
-HHHHHHGGGGSTT--SS-EEEEEEEE-SS-EEEEEEE--SSHHHHHHHHHHHHHHHHHHHHHH-TTSS----------